Protein AF-A0A1A8IB30-F1 (afdb_monomer)

Sequence (162 aa):
GDKSCPTCLKNPAEPDPENGLRQNGAAERKEDLGQEEDSTPEQIRTQADLNESDPQKPEVDRKTAETEQQVQTVEQKEEPLGPNDVVCDSCIESPRRALKSCLTCLVSYCEAHLRPHLENPKFQNHRLVEPLGDIERRTCESHKWPLELFCSADGSCICQDC

Radius of gyration: 27.47 Å; Cα contacts (8 Å, |Δi|>4): 167; chains: 1; bounding box: 41×76×76 Å

Secondary structure (DSSP, 8-state):
---B-TTTTS--------------------------------------------------------------------PPPPTTPPBPTT-SSS--B-SEEETTTTEEE-HHHHHHHHH-GGGTTS-EES--TTHHHHB-TTT--B--EEETTTTEEE-TT-

Mean predicted aligned error: 17.63 Å

Solvent-accessible surface area (backbone atoms only — not comparable to full-atom values): 11191 Å² total; per-residue (Å²): 128,87,54,62,23,87,68,57,77,46,64,62,61,69,82,78,92,78,85,78,94,78,84,87,83,89,82,89,86,83,88,88,85,86,80,88,83,90,85,86,86,91,82,93,84,90,82,90,87,85,87,87,84,85,90,86,86,85,88,85,80,91,77,89,76,87,75,86,75,74,80,74,80,70,82,70,77,81,70,77,86,53,85,65,58,40,54,15,75,83,44,84,89,64,74,39,65,28,67,30,16,29,50,70,77,53,47,33,22,20,69,82,71,35,44,57,51,76,72,38,77,92,30,65,86,50,47,74,43,71,50,52,57,63,39,68,86,39,36,31,86,88,76,49,36,60,24,48,26,44,41,83,89,78,74,42,70,31,26,96,92,109

Organism: Nothobranchius kuhntae (NCBI:txid321403)

InterPro domains:
  IPR000315 B-box-type zinc finger [PF00643] (137-162)
  IPR000315 B-box-type zinc finger [PS50119] (135-162)
  IPR051051 E3 ubiquitin-protein ligase TRIM/RNF [PTHR25465] (55-162)

Foldseek 3Di:
DDQWDPPQVDLDLDDDDDDDDDDDDDDDDDDDDDDDDDDDDDDDDDDDDDDDDDDDDDDDDDDDDDDPPDPPPPPPPQDDDDSSFDWFPPDDPDTHGFAWAWLVVLTTDDPVRCVCLVPPPVNVPIDIDGRHDNSVQQADPPPSAGQTGADPVVRDGDGPVD

pLDDT: mean 70.18, std 23.59, range [33.62, 96.81]

Structure (mmCIF, N/CA/C/O backbone):
data_AF-A0A1A8IB30-F1
#
_entry.id   AF-A0A1A8IB30-F1
#
loop_
_atom_site.group_PDB
_atom_site.id
_atom_site.type_symbol
_atom_site.label_atom_id
_atom_site.label_alt_id
_atom_site.label_comp_id
_atom_site.label_asym_id
_atom_site.label_entity_id
_atom_site.label_seq_id
_atom_site.pdbx_PDB_ins_code
_atom_site.Cartn_x
_atom_site.Ca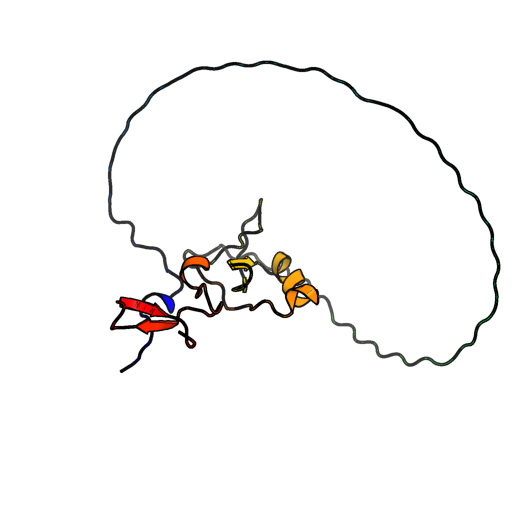rtn_y
_atom_site.Cartn_z
_atom_site.occupancy
_atom_site.B_iso_or_equiv
_atom_site.auth_seq_id
_atom_site.auth_comp_id
_atom_site.auth_asym_id
_atom_site.auth_atom_id
_atom_site.pdbx_PDB_model_num
ATOM 1 N N . GLY A 1 1 ? -0.246 -2.159 -27.275 1.00 50.09 1 GLY A N 1
ATOM 2 C CA . GLY A 1 1 ? -0.130 -3.404 -26.505 1.00 50.09 1 GLY A CA 1
ATOM 3 C C . GLY A 1 1 ? -0.085 -3.015 -25.055 1.00 50.09 1 GLY A C 1
ATOM 4 O O . GLY A 1 1 ? 0.772 -2.208 -24.712 1.00 50.09 1 GLY A O 1
ATOM 5 N N . ASP A 1 2 ? -1.046 -3.482 -24.268 1.00 57.75 2 ASP A N 1
ATOM 6 C CA . ASP A 1 2 ? -1.127 -3.233 -22.830 1.00 57.75 2 ASP A CA 1
ATOM 7 C C . ASP A 1 2 ? 0.197 -3.568 -22.140 1.00 57.75 2 ASP A C 1
ATOM 9 O O . ASP A 1 2 ? 0.720 -4.673 -22.270 1.00 57.75 2 ASP A O 1
ATOM 13 N N . LYS A 1 3 ? 0.754 -2.582 -21.432 1.00 65.94 3 LYS A N 1
ATOM 14 C CA . LYS A 1 3 ? 1.984 -2.708 -20.634 1.00 65.94 3 LYS A CA 1
ATOM 15 C C . LYS A 1 3 ? 1.689 -3.197 -19.214 1.00 65.94 3 LYS A C 1
ATOM 17 O O . LYS A 1 3 ? 2.514 -3.014 -18.329 1.00 65.94 3 LYS A O 1
ATOM 22 N N . SER A 1 4 ? 0.507 -3.749 -18.973 1.00 76.62 4 SER A N 1
ATOM 23 C CA . SER A 1 4 ? 0.077 -4.155 -17.641 1.00 76.62 4 SER A CA 1
ATOM 24 C C . SER A 1 4 ? 0.767 -5.445 -17.202 1.00 76.62 4 SER A C 1
ATOM 26 O O . SER A 1 4 ? 0.862 -6.402 -17.971 1.00 76.62 4 SER A O 1
ATOM 28 N N . CYS A 1 5 ? 1.231 -5.485 -15.953 1.00 77.88 5 CYS A N 1
ATOM 29 C CA . CYS A 1 5 ? 1.842 -6.668 -15.362 1.00 77.88 5 CYS A CA 1
ATOM 30 C C . CYS A 1 5 ? 0.764 -7.742 -15.090 1.00 77.88 5 CYS A C 1
ATOM 32 O O . CYS A 1 5 ? -0.157 -7.510 -14.300 1.00 77.88 5 CYS A O 1
ATOM 34 N N . PRO A 1 6 ? 0.853 -8.935 -15.714 1.00 67.94 6 PRO A N 1
ATOM 35 C CA . PRO A 1 6 ? -0.190 -9.961 -15.626 1.00 67.94 6 PRO A CA 1
ATOM 36 C C . PRO A 1 6 ? -0.307 -10.608 -14.236 1.00 67.94 6 PRO A C 1
ATOM 38 O O . PRO A 1 6 ? -1.323 -11.242 -13.944 1.00 67.94 6 PRO A O 1
ATOM 41 N N . THR A 1 7 ? 0.716 -10.457 -13.389 1.00 70.38 7 THR A N 1
ATOM 42 C CA . THR A 1 7 ? 0.801 -11.045 -12.044 1.00 70.38 7 THR A CA 1
ATOM 43 C C . THR A 1 7 ? 0.396 -10.069 -10.939 1.00 70.38 7 THR A C 1
ATOM 45 O O . THR A 1 7 ? -0.215 -10.486 -9.957 1.00 70.38 7 THR A O 1
ATOM 48 N N . CYS A 1 8 ? 0.667 -8.771 -11.094 1.00 71.00 8 CYS A N 1
ATOM 49 C CA . CYS A 1 8 ? 0.416 -7.791 -10.037 1.00 71.00 8 CYS A CA 1
ATOM 50 C C . CYS A 1 8 ? -1.030 -7.271 -9.979 1.00 71.00 8 CYS A C 1
ATOM 52 O O . CYS A 1 8 ? -1.466 -6.858 -8.908 1.00 71.00 8 CYS A O 1
ATOM 54 N N . LEU A 1 9 ? -1.801 -7.363 -11.070 1.00 64.38 9 LEU A N 1
ATOM 55 C CA . LEU A 1 9 ? -3.202 -6.905 -11.112 1.00 64.38 9 LEU A CA 1
ATOM 56 C C . LEU A 1 9 ? -4.196 -7.808 -10.369 1.00 64.38 9 LEU A C 1
ATOM 58 O O . LEU A 1 9 ? -5.330 -7.413 -10.121 1.00 64.38 9 LEU A O 1
ATOM 62 N N . LYS A 1 10 ? -3.805 -9.041 -10.048 1.00 62.28 10 LYS A N 1
ATOM 63 C CA . LYS A 1 10 ? -4.678 -10.002 -9.371 1.00 62.28 10 LYS A CA 1
ATOM 64 C C . LYS A 1 10 ? -4.174 -10.182 -7.959 1.00 62.28 10 LYS A C 1
ATOM 66 O O . LYS A 1 10 ? -3.084 -10.735 -7.804 1.00 62.28 10 LYS A O 1
ATOM 71 N N . ASN A 1 11 ? -4.943 -9.766 -6.950 1.00 62.22 11 ASN A N 1
ATOM 72 C CA . ASN A 1 11 ? -4.782 -10.360 -5.623 1.00 62.22 11 ASN A CA 1
ATOM 73 C C . ASN A 1 11 ? -4.758 -11.874 -5.819 1.00 62.22 11 ASN A C 1
ATOM 75 O O . ASN A 1 11 ? -5.608 -12.372 -6.567 1.00 62.22 11 ASN A O 1
ATOM 79 N N . PRO A 1 12 ? -3.729 -12.571 -5.313 1.00 53.41 12 PRO A N 1
ATOM 80 C CA . PRO A 1 12 ? -3.577 -13.971 -5.632 1.00 53.41 12 PRO A CA 1
ATOM 81 C C . PRO A 1 12 ? -4.799 -14.678 -5.053 1.00 53.41 12 PRO A C 1
ATOM 83 O O . PRO A 1 12 ? -4.952 -14.763 -3.841 1.00 53.41 12 PRO A O 1
ATOM 86 N N . ALA A 1 13 ? -5.692 -15.126 -5.934 1.00 48.81 13 ALA A N 1
ATOM 87 C CA . ALA A 1 13 ? -6.486 -16.288 -5.614 1.00 48.81 13 ALA A CA 1
ATOM 88 C C . ALA A 1 13 ? -5.498 -17.444 -5.502 1.00 48.81 13 ALA A C 1
ATOM 90 O O . ALA A 1 13 ? -4.583 -17.532 -6.326 1.00 48.81 13 ALA A O 1
ATOM 91 N N . GLU A 1 14 ? -5.625 -18.218 -4.431 1.00 46.22 14 GLU A N 1
ATOM 92 C CA . GLU A 1 14 ? -4.672 -19.240 -3.997 1.00 46.22 14 GLU A CA 1
ATOM 93 C C . GLU A 1 14 ? -4.054 -20.063 -5.147 1.00 46.22 14 GLU A C 1
ATOM 95 O O . GLU A 1 14 ? -4.728 -20.353 -6.143 1.00 46.22 14 GLU A O 1
ATOM 100 N N . PRO A 1 15 ? -2.781 -20.487 -5.031 1.00 42.97 15 PRO A N 1
ATOM 101 C CA . PRO A 1 15 ? -2.233 -21.486 -5.937 1.00 42.97 15 PRO A CA 1
ATOM 102 C C . PRO A 1 15 ? -2.943 -22.838 -5.738 1.00 42.97 15 PRO A C 1
ATOM 104 O O . PRO A 1 15 ? -3.233 -23.244 -4.615 1.00 42.97 15 PRO A O 1
ATOM 107 N N . ASP A 1 16 ? -3.202 -23.531 -6.848 1.00 41.06 16 ASP A N 1
ATOM 108 C CA . ASP A 1 16 ? -3.811 -24.868 -6.907 1.00 41.06 16 ASP A CA 1
ATOM 109 C C . ASP A 1 16 ? -3.016 -25.901 -6.069 1.00 41.06 16 ASP A C 1
ATOM 111 O O . ASP A 1 16 ? -1.777 -25.863 -6.074 1.00 41.06 16 ASP A O 1
ATOM 115 N N . PRO A 1 17 ? -3.672 -26.831 -5.347 1.00 54.56 17 PRO A N 1
ATOM 116 C CA . PRO A 1 17 ? -2.979 -27.808 -4.525 1.00 54.56 17 PRO A CA 1
ATOM 117 C C . PRO A 1 17 ? -2.505 -28.990 -5.381 1.00 54.56 17 PRO A C 1
ATOM 119 O O . PRO A 1 17 ? -3.111 -30.061 -5.357 1.00 54.56 17 PRO A O 1
ATOM 122 N N . GLU A 1 18 ? -1.377 -28.854 -6.084 1.00 49.81 18 GLU A N 1
ATOM 123 C CA . GLU A 1 18 ? -0.736 -30.002 -6.739 1.00 49.81 18 GLU A CA 1
ATOM 124 C C . GLU A 1 18 ? 0.472 -30.528 -5.940 1.00 49.81 18 GLU A C 1
ATOM 126 O O . GLU A 1 18 ? 1.593 -30.034 -6.004 1.00 49.81 18 GLU A O 1
ATOM 131 N N . ASN A 1 19 ? 0.172 -31.560 -5.147 1.00 44.22 19 ASN A N 1
ATOM 132 C CA . ASN A 1 19 ? 0.951 -32.778 -4.911 1.00 44.22 19 ASN A CA 1
ATOM 133 C C . ASN A 1 19 ? 2.479 -32.662 -4.689 1.00 44.22 19 ASN A C 1
ATOM 135 O O . ASN A 1 19 ? 3.280 -32.606 -5.619 1.00 44.22 19 ASN A O 1
ATOM 139 N N . GLY A 1 20 ? 2.894 -32.823 -3.429 1.00 35.72 20 GLY A N 1
ATOM 140 C CA . GLY A 1 20 ? 4.294 -32.998 -3.047 1.00 35.72 20 GLY A CA 1
ATOM 141 C C . GLY A 1 20 ? 4.450 -33.788 -1.752 1.00 35.72 20 GLY A C 1
ATOM 142 O O . GLY A 1 20 ? 4.829 -33.242 -0.722 1.00 35.72 20 GLY A O 1
ATOM 143 N N . LEU A 1 21 ? 4.164 -35.090 -1.797 1.00 46.91 21 LEU A N 1
ATOM 144 C CA . LEU A 1 21 ? 4.520 -36.041 -0.745 1.00 46.91 21 LEU A CA 1
ATOM 145 C C . LEU A 1 21 ? 6.035 -36.002 -0.482 1.00 46.91 21 LEU A C 1
ATOM 147 O O . LEU A 1 21 ? 6.806 -36.468 -1.319 1.00 46.91 21 LEU A O 1
ATOM 151 N N . ARG A 1 22 ? 6.471 -35.562 0.706 1.00 43.81 22 ARG A N 1
ATOM 152 C CA . ARG A 1 22 ? 7.744 -36.013 1.297 1.00 43.81 22 ARG A CA 1
ATOM 153 C C . ARG A 1 22 ? 7.571 -36.284 2.787 1.00 43.81 22 ARG A C 1
ATOM 155 O O . ARG A 1 22 ? 7.276 -35.398 3.578 1.00 43.81 22 ARG A O 1
ATOM 162 N N . GLN A 1 23 ? 7.733 -37.557 3.124 1.00 43.00 23 GLN A N 1
ATOM 163 C CA . GLN A 1 23 ? 7.705 -38.105 4.471 1.00 43.00 23 GLN A CA 1
ATOM 164 C C . GLN A 1 23 ? 9.022 -37.844 5.222 1.00 43.00 23 GLN A C 1
ATOM 166 O O . GLN A 1 23 ? 10.100 -37.999 4.656 1.00 43.00 23 GLN A O 1
ATOM 171 N N . ASN A 1 24 ? 8.850 -37.545 6.513 1.00 36.72 24 ASN A N 1
ATOM 172 C CA . ASN A 1 24 ? 9.554 -38.024 7.711 1.00 36.72 24 ASN A CA 1
ATOM 173 C C . ASN A 1 24 ? 11.080 -37.864 7.866 1.00 36.72 24 ASN A C 1
ATOM 175 O O . ASN A 1 24 ? 11.879 -38.418 7.118 1.00 36.72 24 ASN A O 1
ATOM 179 N N . GLY A 1 25 ? 11.454 -37.287 9.014 1.00 37.12 25 GLY A N 1
ATOM 180 C CA . GLY A 1 25 ? 12.746 -37.471 9.677 1.00 37.12 25 GLY A CA 1
ATOM 181 C C . GLY A 1 25 ? 12.698 -36.948 11.115 1.00 37.12 25 GLY A C 1
ATOM 182 O O . GLY A 1 25 ? 12.799 -35.748 11.335 1.00 37.12 25 GLY A O 1
ATOM 183 N N . ALA A 1 26 ? 12.488 -37.849 12.075 1.00 41.56 26 ALA A N 1
ATOM 184 C CA . ALA A 1 26 ? 12.446 -37.581 13.510 1.00 41.56 26 ALA A CA 1
ATOM 185 C C . ALA A 1 26 ? 13.847 -37.416 14.128 1.00 41.56 26 ALA A C 1
ATOM 187 O O . ALA A 1 26 ? 14.783 -38.099 13.714 1.00 41.56 26 ALA A O 1
ATOM 188 N N . ALA A 1 27 ? 13.944 -36.606 15.187 1.00 43.00 27 ALA A N 1
ATOM 189 C CA . ALA A 1 27 ? 14.885 -36.799 16.292 1.00 43.00 27 ALA A CA 1
ATOM 190 C C . ALA A 1 27 ? 14.341 -36.128 17.571 1.00 43.00 27 ALA A C 1
ATOM 192 O O . ALA A 1 27 ? 14.134 -34.919 17.621 1.00 43.00 27 ALA A O 1
ATOM 193 N N . GLU A 1 28 ? 14.082 -36.955 18.585 1.00 40.56 28 GLU A N 1
ATOM 194 C CA . GLU A 1 28 ? 13.873 -36.612 20.002 1.00 40.56 28 GLU A CA 1
ATOM 195 C C . GLU A 1 28 ? 15.190 -36.040 20.612 1.00 40.56 28 GLU A C 1
ATOM 197 O O . GLU A 1 28 ? 16.237 -36.179 19.990 1.00 40.56 28 GLU A O 1
ATOM 202 N N . ARG A 1 29 ? 15.343 -35.461 21.816 1.00 50.28 29 ARG A N 1
ATOM 203 C CA . ARG A 1 29 ? 14.565 -35.269 23.056 1.00 50.28 29 ARG A CA 1
ATOM 204 C C . ARG A 1 29 ? 15.380 -34.326 23.993 1.00 50.28 29 ARG A C 1
ATOM 206 O O . ARG A 1 29 ? 16.572 -34.142 23.750 1.00 50.28 29 ARG A O 1
ATOM 213 N N . LYS A 1 30 ? 14.766 -33.975 25.141 1.00 45.81 30 LYS A N 1
ATOM 214 C CA . LYS A 1 30 ? 15.286 -33.533 26.472 1.00 45.81 30 LYS A CA 1
ATOM 215 C C . LYS A 1 30 ? 15.114 -32.028 26.734 1.00 45.81 30 LYS A C 1
ATOM 217 O O . LYS A 1 30 ? 15.736 -31.224 26.057 1.00 45.81 30 LYS A O 1
ATOM 222 N N . GLU A 1 31 ? 14.105 -31.592 27.497 1.00 47.47 31 GLU A N 1
ATOM 223 C CA . GLU A 1 31 ? 13.914 -31.658 28.969 1.00 47.47 31 GLU A CA 1
ATOM 224 C C . GLU A 1 31 ? 15.001 -30.912 29.757 1.00 47.47 31 GLU A C 1
ATOM 226 O O . GLU A 1 31 ? 16.103 -31.432 29.896 1.00 47.47 31 GLU A O 1
ATOM 231 N N . ASP A 1 32 ? 14.651 -29.745 30.311 1.00 38.34 32 ASP A N 1
ATOM 232 C CA . ASP A 1 32 ? 14.973 -29.397 31.702 1.00 38.34 32 ASP A CA 1
ATOM 233 C C . ASP A 1 32 ? 14.016 -28.312 32.230 1.00 38.34 32 ASP A C 1
ATOM 235 O O . ASP A 1 32 ? 13.646 -27.376 31.520 1.00 38.34 32 ASP A O 1
ATOM 239 N N . LEU A 1 33 ? 13.586 -28.507 33.473 1.00 48.22 33 LEU A N 1
ATOM 240 C CA . LEU A 1 33 ? 12.598 -27.743 34.225 1.00 48.22 33 LEU A CA 1
ATOM 241 C C . LEU A 1 33 ? 13.337 -27.110 35.414 1.00 48.22 33 LEU A C 1
ATOM 243 O O . LEU A 1 33 ? 14.004 -27.825 36.155 1.00 48.22 33 LEU A O 1
ATOM 247 N N . GLY A 1 34 ? 13.180 -25.807 35.646 1.00 35.31 34 GLY A N 1
ATOM 248 C CA . GLY A 1 34 ? 13.736 -25.133 36.822 1.00 35.31 34 GLY A CA 1
ATOM 249 C C . GLY A 1 34 ? 12.881 -23.940 37.238 1.00 35.31 34 GLY A C 1
ATOM 250 O O . GLY A 1 34 ? 12.697 -23.007 36.463 1.00 35.31 34 GLY A O 1
ATOM 251 N N . GLN A 1 35 ? 12.325 -24.030 38.444 1.00 36.34 35 GLN A N 1
ATOM 252 C CA . GLN A 1 35 ? 11.363 -23.133 39.089 1.00 36.34 35 GLN A CA 1
ATOM 253 C C . GLN A 1 35 ? 12.021 -21.951 39.826 1.00 36.34 35 GLN A C 1
ATOM 255 O O . GLN A 1 35 ? 13.084 -22.145 40.402 1.00 36.34 35 GLN A O 1
ATOM 260 N N . GLU A 1 36 ? 11.293 -20.819 39.831 1.00 43.12 36 GLU A N 1
ATOM 261 C CA . GLU A 1 36 ? 10.993 -19.866 40.938 1.00 43.12 36 GLU A CA 1
ATOM 262 C C . GLU A 1 36 ? 12.207 -19.166 41.615 1.00 43.12 36 GLU A C 1
ATOM 264 O O . GLU A 1 36 ? 13.294 -19.712 41.675 1.00 43.12 36 GLU A O 1
ATOM 269 N N . GLU A 1 37 ? 12.179 -17.877 41.988 1.00 36.06 37 GLU A N 1
ATOM 270 C CA . GLU A 1 37 ? 11.531 -17.360 43.205 1.00 36.06 37 GLU A CA 1
ATOM 271 C C . GLU A 1 37 ? 11.134 -15.863 43.118 1.00 36.06 37 GLU A C 1
ATOM 273 O O . GLU A 1 37 ? 11.863 -15.011 42.608 1.00 36.06 37 GLU A O 1
ATOM 278 N N . ASP A 1 38 ? 9.930 -15.611 43.633 1.00 37.41 38 ASP A N 1
ATOM 279 C CA . ASP A 1 38 ? 9.399 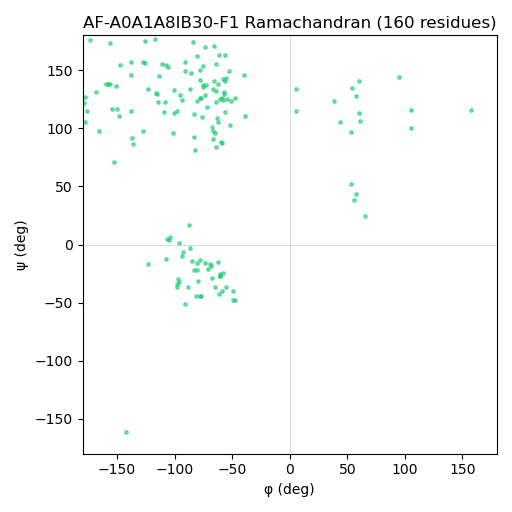-14.481 44.411 1.00 37.41 38 ASP A CA 1
ATOM 280 C C . ASP A 1 38 ? 10.249 -13.216 44.672 1.00 37.41 38 ASP A C 1
ATOM 282 O O . ASP A 1 38 ? 11.373 -13.296 45.163 1.00 37.41 38 ASP A O 1
ATOM 286 N N . SER A 1 39 ? 9.630 -12.037 44.477 1.00 35.94 39 SER A N 1
ATOM 287 C CA . SER A 1 39 ? 9.690 -10.880 45.402 1.00 35.94 39 SER A CA 1
ATOM 288 C C . SER A 1 39 ? 8.822 -9.706 44.898 1.00 35.94 39 SER A C 1
ATOM 290 O O . SER A 1 39 ? 9.195 -8.963 43.992 1.00 35.94 39 SER A O 1
ATOM 292 N N . THR A 1 40 ? 7.673 -9.487 45.537 1.00 35.94 40 THR A N 1
ATOM 293 C CA . THR A 1 40 ? 7.068 -8.149 45.777 1.00 35.94 40 THR A CA 1
ATOM 294 C C . THR A 1 40 ? 7.030 -7.951 47.315 1.00 35.94 40 THR A C 1
ATOM 296 O O . THR A 1 40 ? 7.374 -8.925 47.988 1.00 35.94 40 THR A O 1
ATOM 299 N N . PRO A 1 41 ? 6.607 -6.827 47.957 1.00 55.41 41 PRO A N 1
ATOM 300 C CA . PRO A 1 41 ? 6.010 -5.561 47.478 1.00 55.41 41 PRO A CA 1
ATOM 301 C C . PRO A 1 41 ? 6.488 -4.270 48.240 1.00 55.41 41 PRO A C 1
ATOM 303 O O . PRO A 1 41 ? 7.475 -4.308 48.964 1.00 55.41 41 PRO A O 1
ATOM 306 N N . GLU A 1 42 ? 5.708 -3.167 48.118 1.00 40.38 42 GLU A N 1
ATOM 307 C CA . GLU A 1 42 ? 5.544 -1.988 49.037 1.00 40.38 42 GLU A CA 1
ATOM 308 C C . GLU A 1 42 ? 6.394 -0.718 48.757 1.00 40.38 42 GLU A C 1
ATOM 310 O O . GLU A 1 42 ? 7.535 -0.831 48.341 1.00 40.38 42 GLU A O 1
ATOM 315 N N . GLN A 1 43 ? 5.992 0.561 48.939 1.00 41.56 43 GLN A N 1
ATOM 316 C CA . GLN A 1 43 ? 4.831 1.324 4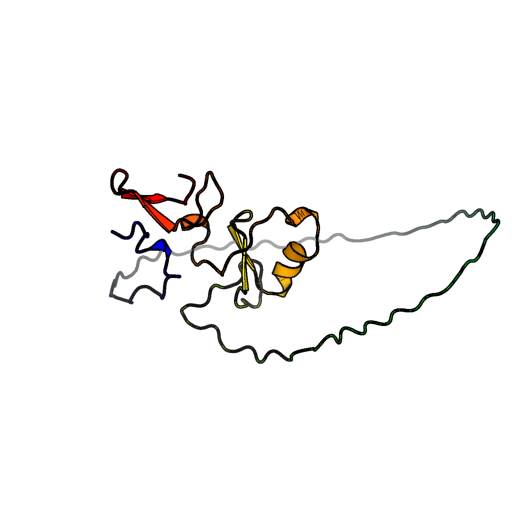9.475 1.00 41.56 43 GLN A CA 1
ATOM 317 C C . GLN A 1 43 ? 5.034 2.820 49.043 1.00 41.56 43 GLN A C 1
ATOM 319 O O . GLN A 1 43 ? 6.163 3.295 49.044 1.00 41.56 43 GLN A O 1
ATOM 324 N N . ILE A 1 44 ? 4.068 3.554 48.462 1.00 48.59 44 ILE A N 1
ATOM 325 C CA . ILE A 1 44 ? 3.097 4.516 49.064 1.00 48.59 44 ILE A CA 1
ATOM 326 C C . ILE A 1 44 ? 3.672 5.766 49.803 1.00 48.59 44 ILE A C 1
ATOM 328 O O . ILE A 1 44 ? 4.173 5.618 50.912 1.00 48.59 44 ILE A O 1
ATOM 332 N N . ARG A 1 45 ? 3.449 6.991 49.249 1.00 45.09 45 ARG A N 1
ATOM 333 C CA . ARG A 1 45 ? 2.846 8.250 49.841 1.00 45.09 45 ARG A CA 1
ATOM 334 C C . ARG A 1 45 ? 3.277 9.541 49.094 1.00 45.09 45 ARG A C 1
ATOM 336 O O . ARG A 1 45 ? 4.465 9.748 48.902 1.00 45.09 45 ARG A O 1
ATOM 343 N N . THR A 1 46 ? 2.355 10.279 48.441 1.00 43.78 46 THR A N 1
ATOM 344 C CA . THR A 1 46 ? 1.661 11.560 48.830 1.00 43.78 46 THR A CA 1
ATOM 345 C C . THR A 1 46 ? 2.603 12.719 49.206 1.00 43.78 46 THR A C 1
ATOM 347 O O . THR A 1 46 ? 3.521 12.496 49.978 1.00 43.78 46 THR A O 1
ATOM 350 N N . GLN A 1 47 ? 2.443 13.975 48.758 1.00 49.72 47 GLN A N 1
ATOM 351 C CA . GLN A 1 47 ? 1.315 14.903 48.991 1.00 49.72 47 GLN A CA 1
ATOM 352 C C . GLN A 1 47 ? 1.590 16.220 48.207 1.00 49.72 47 GLN A C 1
ATOM 354 O O . GLN A 1 47 ? 2.739 16.636 48.128 1.00 49.72 47 GLN A O 1
ATOM 359 N N . ALA A 1 48 ? 0.661 16.696 47.367 1.00 46.78 48 ALA A N 1
ATOM 360 C CA . ALA A 1 48 ? -0.125 17.943 47.484 1.00 46.78 48 ALA A CA 1
ATOM 361 C C . ALA A 1 48 ? 0.588 19.194 48.037 1.00 46.78 48 ALA A C 1
ATOM 363 O O . ALA A 1 48 ? 0.968 19.189 49.198 1.00 46.78 48 ALA A O 1
ATOM 364 N N . ASP A 1 49 ? 0.580 20.282 47.255 1.00 47.97 49 ASP A N 1
ATOM 365 C CA . ASP A 1 49 ? 0.393 21.651 47.752 1.00 47.97 49 ASP A CA 1
ATOM 366 C C . ASP A 1 49 ? -0.274 22.531 46.679 1.00 47.97 49 ASP A C 1
ATOM 368 O O . ASP A 1 49 ? 0.024 22.455 45.486 1.00 47.97 49 ASP A O 1
ATOM 372 N N . LEU A 1 50 ? -1.244 23.311 47.147 1.00 45.91 50 LEU A N 1
ATOM 373 C CA . LEU A 1 50 ? -2.137 24.215 46.428 1.00 45.91 50 LEU A CA 1
ATOM 374 C C . LEU A 1 50 ? -1.515 25.619 46.366 1.00 45.91 50 LEU A C 1
ATOM 376 O O . LEU A 1 50 ? -0.946 26.055 47.363 1.00 45.91 50 LEU A O 1
ATOM 380 N N . ASN A 1 51 ? -1.782 26.392 45.310 1.00 40.16 51 ASN A N 1
ATOM 381 C CA . ASN A 1 51 ? -2.396 27.711 45.495 1.00 40.16 51 ASN A CA 1
ATOM 382 C C . ASN A 1 51 ? -3.081 28.257 44.229 1.00 40.16 51 ASN A C 1
ATOM 384 O O . ASN A 1 51 ? -2.623 28.152 43.098 1.00 40.16 51 ASN A O 1
ATOM 388 N N . GLU A 1 52 ? -4.239 28.825 44.521 1.00 40.84 52 GLU A N 1
ATOM 389 C CA . GLU A 1 52 ? -5.242 29.506 43.715 1.00 40.84 52 GLU A CA 1
ATOM 390 C C . GLU A 1 52 ? -4.804 30.928 43.318 1.00 40.84 52 GLU A C 1
ATOM 392 O O . GLU A 1 52 ? -4.057 31.553 44.072 1.00 40.84 52 GLU A O 1
ATOM 397 N N . SER A 1 53 ? -5.317 31.455 42.193 1.00 39.19 53 SER A N 1
ATOM 398 C CA . SER A 1 53 ? -5.840 32.836 42.046 1.00 39.19 53 SER A CA 1
ATOM 399 C C . SER A 1 53 ? -6.442 33.073 40.641 1.00 39.19 53 SER A C 1
ATOM 401 O O . SER A 1 53 ? -5.728 33.059 39.641 1.00 39.19 53 SER A O 1
ATOM 403 N N . ASP A 1 54 ? -7.759 33.311 40.602 1.00 46.84 54 ASP A N 1
ATOM 404 C CA . ASP A 1 54 ? -8.576 33.978 39.552 1.00 46.84 54 ASP A CA 1
ATOM 405 C C . ASP A 1 54 ? -8.095 35.464 39.384 1.00 46.84 54 ASP A C 1
ATOM 407 O O . ASP A 1 54 ? -7.464 35.937 40.337 1.00 46.84 54 ASP A O 1
ATOM 411 N N . PRO A 1 55 ? -8.380 36.275 38.316 1.00 43.12 55 PRO A N 1
ATOM 412 C CA . PRO A 1 55 ? -9.689 36.324 37.656 1.00 43.12 55 PRO A CA 1
ATOM 413 C C . PRO A 1 55 ? -9.842 36.805 36.183 1.00 43.12 55 PRO A C 1
ATOM 415 O O . PRO A 1 55 ? -8.964 37.408 35.574 1.00 43.12 55 PRO A O 1
ATOM 418 N N . GLN A 1 56 ? -11.092 36.646 35.718 1.00 33.62 56 GLN A N 1
ATOM 419 C CA . GLN A 1 56 ? -11.869 37.427 34.723 1.00 33.62 56 GLN A CA 1
ATOM 420 C C . GLN A 1 56 ? -12.118 36.867 33.302 1.00 33.62 56 GLN A C 1
ATOM 422 O O . GLN A 1 56 ? -11.248 36.761 32.445 1.00 33.62 56 GLN A O 1
ATOM 427 N N . LYS A 1 57 ? -13.422 36.642 33.069 1.00 35.53 57 LYS A N 1
ATOM 428 C CA . LYS A 1 57 ? -14.168 36.453 31.811 1.00 35.53 57 LYS A CA 1
ATOM 429 C C . LYS A 1 57 ? -14.002 37.612 30.802 1.00 35.53 57 LYS A C 1
ATOM 431 O O . LYS A 1 57 ? -13.734 38.740 31.216 1.00 35.53 57 LYS A O 1
ATOM 436 N N . PRO A 1 58 ? -14.338 37.392 29.515 1.00 38.88 58 PRO A N 1
ATOM 437 C CA . PRO A 1 58 ? -15.702 37.729 29.089 1.00 38.88 58 PRO A CA 1
ATOM 438 C C . PRO A 1 58 ? -16.380 36.711 28.154 1.00 38.88 58 PRO A C 1
ATOM 440 O O . PRO A 1 58 ? -15.752 35.908 27.472 1.00 38.88 58 PRO A O 1
ATOM 443 N N . GLU A 1 59 ? -17.709 36.788 28.177 1.00 41.06 59 GLU A N 1
ATOM 444 C CA . GLU A 1 59 ? -18.697 36.132 27.313 1.00 41.06 59 GLU A CA 1
ATOM 445 C C . GLU A 1 59 ? -18.572 36.593 25.845 1.00 41.06 59 GLU A C 1
ATOM 447 O O . GLU A 1 59 ? -18.118 37.711 25.618 1.00 41.06 59 GLU A O 1
ATOM 452 N N . VAL A 1 60 ? -19.017 35.770 24.876 1.00 37.38 60 VAL A N 1
ATOM 453 C CA . VAL A 1 60 ? -19.911 36.156 23.751 1.00 37.3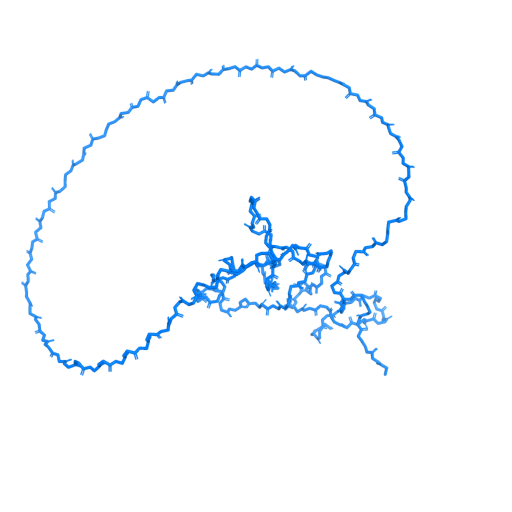8 60 VAL A CA 1
ATOM 454 C C . VAL A 1 60 ? -20.246 34.938 22.856 1.00 37.38 60 VAL A C 1
ATOM 456 O O . VAL A 1 60 ? -19.383 34.263 22.305 1.00 37.38 60 VAL A O 1
ATOM 459 N N . ASP A 1 61 ? -21.556 34.703 22.772 1.00 39.75 61 ASP A N 1
ATOM 460 C CA . ASP A 1 61 ? -22.401 34.126 21.716 1.00 39.75 61 ASP A CA 1
ATOM 461 C C . ASP A 1 61 ? -22.140 32.756 21.058 1.00 39.75 61 ASP A C 1
ATOM 463 O O . ASP A 1 61 ? -21.505 32.591 20.020 1.00 39.75 61 ASP A O 1
ATOM 467 N N . ARG A 1 62 ? -22.877 31.783 21.609 1.00 42.66 62 ARG A N 1
ATOM 468 C CA . ARG A 1 62 ? -23.857 30.905 20.938 1.00 42.66 62 ARG A CA 1
ATOM 469 C C . ARG A 1 62 ? -23.953 31.047 19.407 1.00 42.66 62 ARG A C 1
ATOM 471 O O . ARG A 1 62 ? -24.573 31.979 18.902 1.00 42.66 62 ARG A O 1
ATOM 478 N N . LYS A 1 63 ? -23.585 29.978 18.698 1.00 42.62 63 LYS A N 1
ATOM 479 C CA . LYS A 1 63 ? -24.420 29.407 17.629 1.00 42.62 63 LYS A CA 1
ATOM 480 C C . LYS A 1 63 ? -24.199 27.900 17.548 1.00 42.62 63 LYS A C 1
ATOM 482 O O . LYS A 1 63 ? -23.135 27.416 17.185 1.00 42.62 63 LYS A O 1
ATOM 487 N N . THR A 1 64 ? -25.242 27.193 17.952 1.00 36.50 64 THR A N 1
ATOM 488 C CA . THR A 1 64 ? -25.489 25.769 17.769 1.00 36.50 64 THR A CA 1
ATOM 489 C C . THR A 1 64 ? -25.468 25.402 16.287 1.00 36.50 64 THR A C 1
ATOM 491 O O . THR A 1 64 ? -26.155 26.030 15.482 1.00 36.50 64 THR A O 1
ATOM 494 N N . ALA A 1 65 ? -24.728 24.352 15.951 1.00 40.25 65 ALA A N 1
ATOM 495 C CA . ALA A 1 65 ? -25.003 23.516 14.794 1.00 40.25 65 ALA A CA 1
ATOM 496 C C . ALA A 1 65 ? -24.817 22.070 15.250 1.00 40.25 65 ALA A C 1
ATOM 498 O O . ALA A 1 65 ? -23.713 21.532 15.292 1.00 40.25 65 ALA A O 1
ATOM 499 N N . GLU A 1 66 ? -25.929 21.497 15.691 1.00 42.66 66 GLU A N 1
ATOM 500 C CA . GLU A 1 66 ? -26.110 20.068 15.865 1.00 42.66 66 GLU A CA 1
ATOM 501 C C . GLU A 1 66 ? -25.851 19.401 14.510 1.00 42.66 66 GLU A C 1
ATOM 503 O O . GLU A 1 66 ? -26.443 19.749 13.489 1.00 42.66 66 GLU A O 1
ATOM 508 N N . THR A 1 67 ? -24.924 18.456 14.470 1.00 37.31 67 THR A N 1
ATOM 509 C CA . THR A 1 67 ? -24.930 17.419 13.442 1.00 37.31 67 THR A CA 1
ATOM 510 C C . THR A 1 67 ? -24.645 16.124 14.165 1.00 37.31 67 THR A C 1
ATOM 512 O O . THR A 1 67 ? -23.507 15.697 14.341 1.00 37.31 67 THR A O 1
ATOM 515 N N . GLU A 1 68 ? -25.738 15.553 14.651 1.00 52.16 68 GLU A N 1
ATOM 516 C CA . GLU A 1 68 ? -25.849 14.183 15.108 1.00 52.16 68 GLU A CA 1
ATOM 517 C C . GLU A 1 68 ? -25.511 13.267 13.924 1.00 52.16 68 GLU A C 1
ATOM 519 O O . GLU A 1 68 ? -26.374 12.875 13.140 1.00 52.16 68 GLU A O 1
ATOM 524 N N . GLN A 1 69 ? -24.231 12.943 13.745 1.00 52.84 69 GLN A N 1
ATOM 525 C CA . GLN A 1 69 ? -23.859 11.800 12.922 1.00 52.84 69 GLN A CA 1
ATOM 526 C C . GLN A 1 69 ? -23.972 10.560 13.792 1.00 52.84 69 GLN A C 1
ATOM 528 O O . GLN A 1 69 ? -23.085 10.199 14.560 1.00 52.84 69 GLN A O 1
ATOM 533 N N . GLN A 1 70 ? -25.165 9.983 13.685 1.00 47.12 70 GLN A N 1
ATOM 534 C CA . GLN A 1 70 ? -25.562 8.674 14.168 1.00 47.12 70 GLN A CA 1
ATOM 535 C C . GLN A 1 70 ? -24.418 7.682 13.960 1.00 47.12 70 GLN A C 1
ATOM 537 O O . GLN A 1 70 ? -24.102 7.304 12.831 1.00 47.12 70 GLN A O 1
ATOM 542 N N . VAL A 1 71 ? -23.817 7.246 15.065 1.00 47.00 71 VAL A N 1
ATOM 543 C CA . VAL A 1 71 ? -23.000 6.038 15.090 1.00 47.00 71 VAL A CA 1
ATOM 544 C C . VAL A 1 71 ? -23.968 4.892 14.828 1.00 47.00 71 VAL A C 1
ATOM 546 O O . VAL A 1 71 ? -24.620 4.384 15.738 1.00 47.00 71 VAL A O 1
ATOM 549 N N . GLN A 1 72 ? -24.133 4.537 13.556 1.00 49.19 72 GLN A N 1
ATOM 550 C CA . GLN A 1 72 ? -24.754 3.280 13.187 1.00 49.19 72 GLN A CA 1
ATOM 551 C C . GLN A 1 72 ? -23.792 2.193 13.648 1.00 49.19 72 GLN A C 1
ATOM 553 O O . GLN A 1 72 ? -22.801 1.894 12.986 1.00 49.19 72 GLN A O 1
ATOM 558 N N . THR A 1 73 ? -24.066 1.619 14.815 1.00 40.97 73 THR A N 1
ATOM 559 C CA . THR A 1 73 ? -23.554 0.302 15.166 1.00 40.97 73 THR A CA 1
ATOM 560 C C . THR A 1 73 ? -24.186 -0.677 14.186 1.00 40.97 73 THR A C 1
ATOM 562 O O . THR A 1 73 ? -25.242 -1.251 14.443 1.00 40.97 73 THR A O 1
ATOM 565 N N . VAL A 1 74 ? -23.578 -0.809 13.009 1.00 49.16 74 VAL A N 1
ATOM 566 C CA . VAL A 1 74 ? -23.772 -1.985 12.174 1.00 49.16 74 VAL A CA 1
ATOM 567 C C . VAL A 1 74 ? -23.233 -3.136 13.006 1.00 49.16 74 VAL A C 1
ATOM 569 O O . VAL A 1 74 ? -22.023 -3.269 13.182 1.00 49.16 74 VAL A O 1
ATOM 572 N N . GLU A 1 75 ? -24.133 -3.940 13.566 1.00 55.72 75 GLU A N 1
ATOM 573 C CA . GLU A 1 75 ? -23.816 -5.317 13.918 1.00 55.72 75 GLU A CA 1
ATOM 574 C C . GLU A 1 75 ? -23.401 -5.989 12.607 1.00 55.72 75 GLU A C 1
ATOM 576 O O . GLU A 1 75 ? -24.222 -6.475 11.828 1.00 55.72 75 GLU A O 1
ATOM 581 N N . GLN A 1 76 ? -22.111 -5.878 12.290 1.00 52.03 76 GLN A N 1
ATOM 582 C CA . GLN A 1 76 ? -21.520 -6.509 11.131 1.00 52.03 76 GLN A CA 1
ATOM 583 C C . GLN A 1 76 ? -21.584 -8.003 11.418 1.00 52.03 76 GLN A C 1
ATOM 585 O O . GLN A 1 76 ? -20.804 -8.536 12.202 1.00 52.03 76 GLN A O 1
ATOM 590 N N . LYS A 1 77 ? -22.564 -8.670 10.810 1.00 50.06 77 LYS A N 1
ATOM 591 C CA . LYS A 1 77 ? -22.536 -10.112 10.610 1.00 50.06 77 LYS A CA 1
ATOM 592 C C . LYS A 1 77 ? -21.191 -10.413 9.951 1.00 50.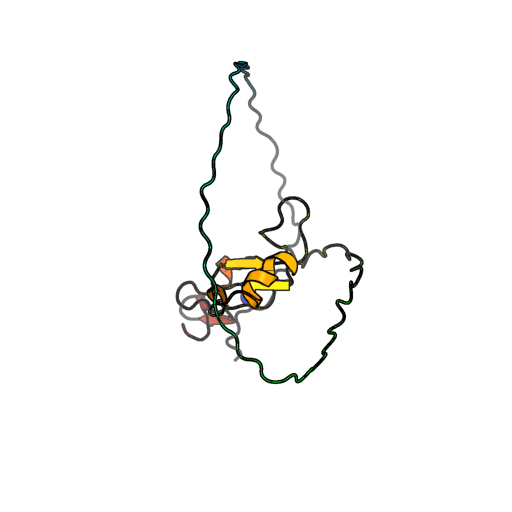06 77 LYS A C 1
ATOM 594 O O . LYS A 1 77 ? -21.009 -10.091 8.779 1.00 50.06 77 LYS A O 1
ATOM 599 N N . GLU A 1 78 ? -20.237 -10.918 10.730 1.00 64.44 78 GLU A N 1
ATOM 600 C CA . GLU A 1 78 ? -18.922 -11.297 10.226 1.00 64.44 78 GLU A CA 1
ATOM 601 C C . GLU A 1 78 ? -19.141 -12.460 9.256 1.00 64.44 78 GLU A C 1
ATOM 603 O O . GLU A 1 78 ? -19.340 -13.611 9.644 1.00 64.44 78 GLU A O 1
ATOM 608 N N . GLU A 1 79 ? -19.223 -12.125 7.969 1.00 71.44 79 GLU A N 1
ATOM 609 C CA . GLU A 1 79 ? -19.195 -13.112 6.903 1.00 71.44 79 GLU A CA 1
ATOM 610 C C . GLU A 1 79 ? -17.833 -13.824 6.976 1.00 71.44 79 GLU A C 1
ATOM 612 O O . GLU A 1 79 ? -16.812 -13.163 7.202 1.00 71.44 79 GLU A O 1
ATOM 617 N N . PRO A 1 80 ? -17.792 -15.156 6.810 1.00 74.88 80 PRO A N 1
ATOM 618 C CA . PRO A 1 80 ? -16.545 -15.904 6.874 1.00 74.88 80 PRO A CA 1
ATOM 619 C C . PRO A 1 80 ? -15.522 -15.357 5.877 1.00 74.88 80 PRO A C 1
ATOM 621 O O . PRO A 1 80 ? -15.881 -14.974 4.760 1.00 74.88 80 PRO A O 1
ATOM 624 N N . LEU A 1 81 ? -14.246 -15.362 6.270 1.00 83.12 81 LEU A N 1
ATOM 625 C CA . LEU A 1 81 ? -13.157 -15.026 5.359 1.00 83.12 81 LEU A CA 1
ATOM 626 C C . LEU A 1 81 ? -13.170 -15.995 4.172 1.00 83.12 81 LEU A C 1
ATOM 628 O O . LEU A 1 81 ? -13.178 -17.215 4.345 1.00 83.12 81 LEU A O 1
ATOM 632 N N . GLY A 1 82 ? -13.204 -15.439 2.968 1.00 81.81 82 GLY A N 1
ATOM 633 C CA . GLY A 1 82 ? -13.056 -16.184 1.731 1.00 81.81 82 GLY A CA 1
ATOM 634 C C . 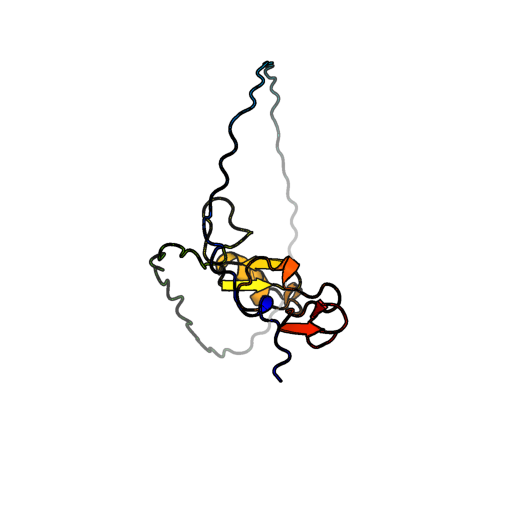GLY A 1 82 ? -11.581 -16.475 1.427 1.00 81.81 82 GLY A C 1
ATOM 635 O O . GLY A 1 82 ? -10.700 -15.783 1.931 1.00 81.81 82 GLY A O 1
ATOM 636 N N . PRO A 1 83 ? -11.294 -17.439 0.539 1.00 77.31 83 PRO A N 1
ATOM 637 C CA . PRO A 1 83 ? -9.925 -17.826 0.170 1.00 77.31 83 PRO A CA 1
ATOM 638 C C . PRO A 1 83 ? -9.107 -16.706 -0.498 1.00 77.31 83 PRO A C 1
ATOM 640 O O . PRO A 1 83 ? -7.890 -16.792 -0.584 1.00 77.31 83 PRO A O 1
ATOM 643 N N . ASN A 1 84 ? -9.764 -15.635 -0.956 1.00 81.31 84 ASN A N 1
ATOM 644 C CA . ASN A 1 84 ? -9.119 -14.488 -1.604 1.00 81.31 84 ASN A CA 1
ATOM 645 C C . ASN A 1 84 ? -9.047 -13.252 -0.695 1.00 81.31 84 ASN A C 1
ATOM 647 O O . ASN A 1 84 ? -8.668 -12.173 -1.157 1.00 81.31 84 ASN A O 1
ATOM 651 N N . ASP A 1 85 ? -9.480 -13.371 0.562 1.00 88.19 85 ASP A N 1
ATOM 652 C CA . ASP A 1 85 ? -9.489 -12.242 1.479 1.00 88.19 85 ASP A CA 1
ATOM 653 C C . ASP A 1 85 ? -8.091 -11.978 2.025 1.00 88.19 85 ASP A C 1
ATOM 655 O O . ASP A 1 85 ? -7.453 -12.835 2.633 1.00 88.19 85 ASP A O 1
ATOM 659 N N . VAL A 1 86 ? -7.643 -10.737 1.873 1.00 92.38 86 VAL A N 1
ATOM 660 C CA . VAL A 1 86 ? -6.457 -10.248 2.572 1.00 92.38 86 VAL A CA 1
ATOM 661 C C . VAL A 1 86 ? -6.833 -10.028 4.036 1.00 92.38 86 VAL A C 1
ATOM 663 O O . VAL A 1 86 ? -7.829 -9.363 4.336 1.00 92.38 86 VAL A O 1
ATOM 666 N N . VAL A 1 87 ? -6.046 -10.583 4.954 1.00 94.19 87 VAL A N 1
ATOM 667 C CA . VAL A 1 87 ? -6.251 -10.442 6.401 1.00 94.19 87 VAL A CA 1
ATOM 668 C C . VAL A 1 87 ? -5.497 -9.238 6.955 1.00 94.19 87 VAL A C 1
ATOM 670 O O . VAL A 1 87 ? -4.545 -8.742 6.359 1.00 94.19 87 VAL A O 1
ATOM 673 N N . CYS A 1 88 ? -5.949 -8.726 8.095 1.00 95.19 88 CYS A N 1
ATOM 674 C CA . CYS A 1 88 ? -5.242 -7.679 8.815 1.00 95.19 88 CYS A CA 1
ATOM 675 C C . CYS A 1 88 ? -4.046 -8.247 9.584 1.00 95.19 88 CYS A C 1
ATOM 677 O O . CYS A 1 88 ? -4.232 -9.097 10.453 1.00 95.19 88 CYS A O 1
ATOM 679 N N . ASP A 1 89 ? -2.856 -7.690 9.357 1.00 92.25 89 ASP A N 1
ATOM 680 C CA . ASP A 1 89 ? -1.614 -8.162 9.991 1.00 92.25 89 ASP A CA 1
ATOM 681 C C . ASP A 1 89 ? -1.458 -7.693 11.450 1.00 92.25 89 ASP A C 1
ATOM 683 O O . ASP A 1 89 ? -0.600 -8.168 12.185 1.00 92.25 89 ASP A O 1
ATOM 687 N N . SER A 1 90 ? -2.266 -6.721 11.886 1.00 94.00 90 SER A N 1
ATOM 688 C CA . SER A 1 90 ? -2.220 -6.164 13.250 1.00 94.00 90 SER A CA 1
ATOM 689 C C . SER A 1 90 ? -3.185 -6.853 14.223 1.00 94.00 90 SER A C 1
ATOM 691 O O . SER A 1 90 ? -3.185 -6.554 15.415 1.00 94.00 90 SER A O 1
ATOM 693 N N . CYS A 1 91 ? -4.038 -7.754 13.732 1.00 94.62 91 CYS A N 1
ATOM 694 C CA . CYS A 1 91 ? -4.938 -8.546 14.564 1.00 94.62 91 CYS A CA 1
ATOM 695 C C . CYS A 1 91 ? -4.187 -9.738 15.174 1.00 94.62 91 CYS A C 1
ATOM 697 O O . CYS A 1 91 ? -3.641 -10.551 14.439 1.00 94.62 91 CYS A O 1
ATOM 699 N N . ILE A 1 92 ? -4.195 -9.867 16.504 1.00 90.12 92 ILE A N 1
ATOM 700 C CA . ILE A 1 92 ? -3.471 -10.943 17.208 1.00 90.12 92 ILE A CA 1
ATOM 701 C C . ILE A 1 92 ? -4.356 -12.181 17.405 1.00 90.12 92 ILE A C 1
ATOM 703 O O . ILE A 1 92 ? -3.957 -13.291 17.074 1.00 90.12 92 ILE A O 1
ATOM 707 N N . GLU A 1 93 ? -5.559 -12.001 17.952 1.00 86.12 93 GLU A N 1
ATOM 708 C CA . GLU A 1 93 ? -6.409 -13.127 18.376 1.00 86.12 93 GLU A CA 1
ATOM 709 C C . GLU A 1 93 ? -7.473 -13.500 17.339 1.00 86.12 93 GLU A C 1
ATOM 711 O O . GLU A 1 93 ? -7.794 -14.671 17.158 1.00 86.12 93 GLU A O 1
ATOM 716 N N . SER A 1 94 ? -8.033 -12.499 16.655 1.00 88.44 94 SER A N 1
ATOM 717 C CA . SER A 1 94 ? -9.103 -12.672 15.669 1.00 88.44 94 SER A CA 1
ATOM 718 C C . SER A 1 94 ? -8.711 -11.994 14.354 1.00 88.44 94 SER A C 1
ATOM 720 O O . SER A 1 94 ? -8.851 -10.772 14.232 1.00 88.44 94 SER A O 1
ATOM 722 N N . PRO A 1 95 ? -8.178 -12.741 13.366 1.00 89.00 95 PRO A N 1
ATOM 723 C CA . PRO A 1 95 ? -7.843 -12.170 12.071 1.00 89.00 95 PRO A CA 1
ATOM 724 C C . PRO A 1 95 ? -9.122 -11.680 11.396 1.00 89.00 95 PRO A C 1
ATOM 726 O O . PRO A 1 95 ? -10.073 -12.432 11.192 1.00 89.00 95 PRO A O 1
ATOM 729 N N . ARG A 1 96 ? -9.145 -10.392 11.062 1.00 92.56 96 ARG A N 1
ATOM 730 C CA . ARG A 1 96 ? -10.257 -9.750 10.358 1.00 92.56 96 ARG A CA 1
ATOM 731 C C . ARG A 1 96 ? -9.860 -9.449 8.926 1.00 92.56 96 ARG A C 1
ATOM 733 O O . ARG A 1 96 ? -8.681 -9.227 8.647 1.00 92.56 96 ARG A O 1
ATOM 740 N N . ARG A 1 97 ? -10.851 -9.363 8.037 1.00 94.19 97 ARG A N 1
ATOM 741 C CA . ARG A 1 97 ? -10.647 -8.910 6.658 1.00 94.19 97 ARG A CA 1
ATOM 742 C C . ARG A 1 97 ? -10.016 -7.516 6.668 1.00 94.19 97 ARG A C 1
ATOM 744 O O . ARG A 1 97 ? -10.493 -6.609 7.357 1.00 94.19 97 ARG A O 1
ATOM 751 N N . ALA A 1 98 ? -8.941 -7.344 5.912 1.00 95.69 98 ALA A N 1
ATOM 752 C CA . ALA A 1 98 ? -8.362 -6.039 5.660 1.00 95.69 98 ALA A CA 1
ATOM 753 C C . ALA A 1 98 ? -9.262 -5.246 4.706 1.00 95.69 98 ALA A C 1
ATOM 755 O O . ALA A 1 98 ? -9.763 -5.770 3.715 1.00 95.69 98 ALA A O 1
ATOM 756 N N . LEU A 1 99 ? -9.452 -3.962 4.999 1.00 94.69 99 LEU A N 1
ATOM 757 C CA . LEU A 1 99 ? -10.198 -3.040 4.142 1.00 94.69 99 LEU A CA 1
ATOM 758 C C . LEU A 1 99 ? -9.276 -2.223 3.239 1.00 94.69 99 LEU A C 1
ATOM 760 O O . LEU A 1 99 ? -9.671 -1.836 2.139 1.00 94.69 99 LEU A O 1
ATOM 764 N N . LYS A 1 100 ? -8.050 -1.957 3.697 1.00 95.62 100 LYS A N 1
ATOM 765 C CA . LYS A 1 100 ? -7.018 -1.233 2.951 1.00 95.62 100 LYS A CA 1
ATOM 766 C C . LYS A 1 100 ? -5.638 -1.757 3.316 1.00 95.62 100 LYS A C 1
ATOM 768 O O . LYS A 1 100 ? -5.426 -2.191 4.448 1.00 95.62 100 LYS A O 1
ATOM 773 N N . SER A 1 101 ? -4.691 -1.606 2.398 1.00 95.94 101 SER A N 1
ATOM 774 C CA . SER A 1 101 ? -3.268 -1.751 2.705 1.00 95.94 101 SER A CA 1
ATOM 775 C C . SER A 1 101 ? -2.543 -0.420 2.560 1.00 95.94 101 SER A C 1
ATOM 777 O O . SER A 1 101 ? -2.884 0.403 1.711 1.00 95.94 101 SER A O 1
ATOM 779 N N . CYS A 1 102 ? -1.549 -0.192 3.412 1.00 96.25 102 CYS A N 1
ATOM 780 C CA . CYS A 1 102 ? -0.729 1.009 3.424 1.00 96.25 102 CYS A CA 1
ATOM 781 C C . CYS A 1 102 ? 0.607 0.737 2.731 1.00 96.25 102 CYS A C 1
ATOM 783 O O . CYS A 1 102 ? 1.429 0.001 3.269 1.00 96.25 102 CYS A O 1
ATOM 785 N N . LEU A 1 103 ? 0.860 1.361 1.578 1.00 94.50 103 LEU A N 1
ATOM 786 C CA . LEU A 1 103 ? 2.105 1.180 0.809 1.00 94.50 103 LEU A CA 1
ATOM 787 C C . LEU A 1 103 ? 3.339 1.761 1.510 1.00 94.50 103 LEU A C 1
ATOM 789 O O . LEU A 1 103 ? 4.471 1.418 1.180 1.00 94.50 103 LEU A O 1
ATOM 793 N N . THR A 1 104 ? 3.126 2.656 2.473 1.00 95.00 104 THR A N 1
ATOM 794 C CA . THR A 1 104 ? 4.200 3.241 3.278 1.00 95.00 104 THR A CA 1
ATOM 795 C C . THR A 1 104 ? 4.605 2.310 4.417 1.00 95.00 104 THR A C 1
ATOM 797 O O . THR A 1 104 ? 5.795 2.117 4.647 1.00 95.00 104 THR A O 1
ATOM 800 N N . CYS A 1 105 ? 3.628 1.719 5.111 1.00 95.19 105 CYS A N 1
ATOM 801 C CA . CYS A 1 105 ? 3.877 0.753 6.184 1.00 95.19 105 CYS A CA 1
ATOM 802 C C . CYS A 1 105 ? 4.177 -0.651 5.664 1.00 95.19 105 CYS A C 1
ATOM 804 O O . CYS A 1 105 ? 4.772 -1.425 6.398 1.00 95.19 105 CYS A O 1
ATOM 806 N N . LEU A 1 106 ? 3.754 -0.964 4.435 1.00 94.56 106 LEU A N 1
ATOM 807 C CA . LEU A 1 106 ? 3.730 -2.314 3.870 1.00 94.56 106 LEU A CA 1
ATOM 808 C C . LEU A 1 106 ? 2.887 -3.280 4.719 1.00 94.56 106 LEU A C 1
ATOM 810 O O . LEU A 1 106 ? 3.283 -4.409 4.971 1.00 94.56 106 LEU A O 1
ATOM 814 N N . VAL A 1 107 ? 1.714 -2.816 5.169 1.00 95.00 107 VAL A N 1
ATOM 815 C CA . VAL A 1 107 ? 0.820 -3.557 6.078 1.00 95.00 107 VAL A CA 1
ATOM 816 C C . VAL A 1 107 ? -0.643 -3.416 5.652 1.00 95.00 107 VAL A C 1
ATOM 818 O O . VAL A 1 107 ? -1.055 -2.354 5.171 1.00 95.00 107 VAL A O 1
ATOM 821 N N . SER A 1 108 ? -1.434 -4.469 5.861 1.00 96.19 108 SER A N 1
ATOM 822 C CA . SER A 1 108 ? -2.877 -4.525 5.617 1.00 96.19 108 SER A CA 1
ATOM 823 C C . SER A 1 108 ? -3.687 -4.364 6.910 1.00 96.19 108 SER A C 1
ATOM 825 O O . SER A 1 108 ? -3.425 -5.002 7.932 1.00 96.19 108 SER A O 1
ATOM 827 N N . TYR A 1 109 ? -4.714 -3.510 6.874 1.00 96.56 109 TYR A N 1
ATOM 828 C CA . TYR A 1 109 ? -5.481 -3.107 8.054 1.00 96.56 109 TYR A CA 1
ATOM 829 C C . TYR A 1 109 ? -6.979 -3.387 7.912 1.00 96.56 109 TYR A C 1
ATOM 831 O O . TYR A 1 109 ? -7.605 -3.031 6.911 1.00 96.56 109 TYR A O 1
ATOM 839 N N . CYS A 1 110 ? -7.577 -3.974 8.950 1.00 95.81 110 CYS A N 1
ATOM 840 C CA . CYS A 1 110 ? -9.025 -3.961 9.163 1.00 95.81 110 CYS A CA 1
ATOM 841 C C . CYS A 1 110 ? -9.480 -2.566 9.624 1.00 95.81 110 CYS A C 1
ATOM 843 O O . CYS A 1 110 ? -8.652 -1.729 9.982 1.00 95.81 110 CYS A O 1
ATOM 845 N N . GLU A 1 111 ? -10.789 -2.316 9.666 1.00 95.31 111 GLU A N 1
ATOM 846 C CA . GLU A 1 111 ? -11.359 -1.008 10.034 1.00 95.31 111 GLU A CA 1
ATOM 847 C C . GLU A 1 111 ? -10.771 -0.431 11.333 1.00 95.31 111 GLU A C 1
ATOM 849 O O . GLU A 1 111 ? -10.316 0.713 11.371 1.00 95.31 111 GLU A O 1
ATOM 854 N N . ALA A 1 112 ? -10.697 -1.250 12.385 1.00 95.62 112 ALA A N 1
ATOM 855 C CA . ALA A 1 112 ? -10.217 -0.820 13.692 1.00 95.62 112 ALA A CA 1
ATOM 856 C C . ALA A 1 112 ? -8.761 -0.328 13.662 1.00 95.62 112 ALA A C 1
ATOM 858 O O . ALA A 1 112 ? -8.465 0.701 14.269 1.00 95.62 112 ALA A O 1
ATOM 859 N N . HIS A 1 113 ? -7.884 -1.034 12.940 1.00 96.38 113 HIS A N 1
ATOM 860 C CA . HIS A 1 113 ? -6.464 -0.692 12.795 1.00 96.38 113 HIS A CA 1
ATOM 861 C C . HIS A 1 113 ? -6.195 0.324 11.677 1.00 96.38 113 HIS A C 1
ATOM 863 O O . HIS A 1 113 ? -5.126 0.932 11.637 1.00 96.38 113 HIS A O 1
ATOM 869 N N . LEU A 1 114 ? -7.171 0.551 10.796 1.00 96.81 114 LEU A N 1
ATOM 870 C CA . LEU A 1 114 ? -7.111 1.573 9.760 1.00 96.81 114 LEU A CA 1
ATOM 871 C C . LEU A 1 114 ? -7.439 2.967 10.311 1.00 96.81 114 LEU A C 1
ATOM 873 O O . LEU A 1 114 ? -6.873 3.945 9.832 1.00 96.81 114 LEU A O 1
ATOM 877 N N . ARG A 1 115 ? -8.294 3.080 11.338 1.00 96.69 115 ARG A N 1
ATOM 878 C CA . ARG A 1 115 ? -8.687 4.373 11.938 1.00 96.69 115 ARG A CA 1
ATOM 879 C C . ARG A 1 115 ? -7.519 5.321 12.240 1.00 96.69 115 ARG A C 1
ATOM 881 O O . ARG A 1 115 ? -7.594 6.464 11.796 1.00 96.69 115 ARG A O 1
ATOM 888 N N . PRO A 1 116 ? -6.406 4.892 12.875 1.00 96.50 116 PRO A N 1
ATOM 889 C CA . PRO A 1 116 ? -5.261 5.773 13.093 1.00 96.50 116 PRO A CA 1
ATOM 890 C C . PRO A 1 116 ? -4.721 6.392 11.801 1.00 96.50 116 PRO A C 1
ATOM 892 O O . PRO A 1 116 ? -4.356 7.561 11.811 1.00 96.50 116 PRO A O 1
ATOM 895 N N . HIS A 1 117 ? -4.714 5.654 10.687 1.00 96.62 117 HIS A N 1
ATOM 896 C CA . HIS A 1 117 ? -4.251 6.173 9.399 1.00 96.62 117 HIS A CA 1
ATOM 897 C C . HIS A 1 117 ? -5.168 7.260 8.826 1.00 96.62 117 HIS A C 1
ATOM 899 O O . HIS A 1 117 ? -4.699 8.127 8.096 1.00 96.62 117 HIS A O 1
ATOM 905 N N . LEU A 1 118 ? -6.462 7.208 9.146 1.00 95.12 118 LEU A N 1
ATOM 906 C CA . LEU A 1 118 ? -7.462 8.156 8.655 1.00 95.12 118 LEU A CA 1
ATOM 907 C C . LEU A 1 118 ? -7.583 9.390 9.558 1.00 95.12 118 LEU A C 1
ATOM 909 O O . LEU A 1 118 ? -7.788 10.497 9.070 1.00 95.12 118 LEU A O 1
ATOM 913 N N . GLU A 1 119 ? -7.462 9.201 10.870 1.00 95.88 119 GLU A N 1
ATOM 914 C CA . GLU A 1 119 ? -7.781 10.223 11.871 1.00 95.88 119 GLU A CA 1
ATOM 915 C C . GLU A 1 119 ? -6.551 11.009 12.343 1.00 95.88 119 GLU A C 1
ATOM 917 O O . GLU A 1 119 ? -6.659 12.188 12.685 1.00 95.88 119 GLU A O 1
ATOM 922 N N . ASN A 1 120 ? -5.369 10.384 12.389 1.00 96.56 120 ASN A N 1
ATOM 923 C CA . ASN A 1 120 ? -4.185 11.016 12.961 1.00 96.56 120 ASN A CA 1
ATOM 924 C C . ASN A 1 120 ? -3.347 11.718 11.874 1.00 96.56 120 ASN A C 1
ATOM 926 O O . ASN A 1 120 ? -2.881 11.067 10.934 1.00 96.56 120 ASN A O 1
ATOM 930 N N . PRO A 1 121 ? -3.060 13.029 12.025 1.00 95.31 121 PRO A N 1
ATOM 931 C CA . PRO A 1 121 ? -2.330 13.813 11.030 1.00 95.31 121 PRO A CA 1
ATOM 932 C C . PRO A 1 121 ? -0.936 13.265 10.703 1.00 95.31 121 PRO A C 1
ATOM 934 O O . PRO A 1 121 ? -0.436 13.481 9.602 1.00 95.31 121 PRO A O 1
ATOM 937 N N . LYS A 1 122 ? -0.317 12.503 11.617 1.00 95.75 122 LYS A N 1
ATOM 938 C CA . LYS A 1 122 ? 0.984 11.857 11.383 1.00 95.75 122 LYS A CA 1
ATOM 939 C C . LYS A 1 122 ? 0.966 10.878 10.206 1.00 95.75 122 LYS A C 1
ATOM 941 O O . LYS A 1 122 ? 2.009 10.663 9.599 1.00 95.75 122 LYS A O 1
ATOM 946 N N . PHE A 1 123 ? -0.194 10.316 9.876 1.00 95.69 123 PHE A N 1
ATOM 947 C CA . PHE A 1 123 ? -0.350 9.327 8.812 1.00 95.69 123 PHE A CA 1
ATOM 948 C C . PHE A 1 123 ? -0.976 9.900 7.535 1.00 95.69 123 PHE A C 1
ATOM 950 O O . PHE A 1 123 ? -1.214 9.154 6.597 1.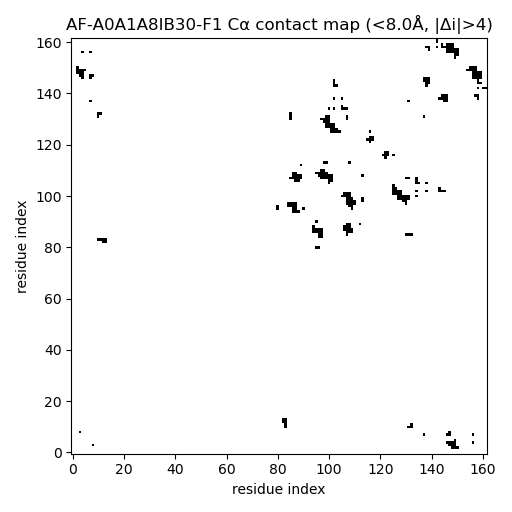00 95.69 123 PHE A O 1
ATOM 957 N N . GLN A 1 124 ? -1.193 11.216 7.431 1.00 92.88 124 GLN A N 1
ATOM 958 C CA . GLN A 1 124 ? -1.818 11.818 6.239 1.00 92.88 124 GLN A CA 1
ATOM 959 C C . GLN A 1 124 ? -1.030 11.599 4.941 1.00 92.88 124 GLN A C 1
ATOM 961 O O . GLN A 1 124 ? -1.615 11.565 3.864 1.00 92.88 124 GLN A O 1
ATOM 966 N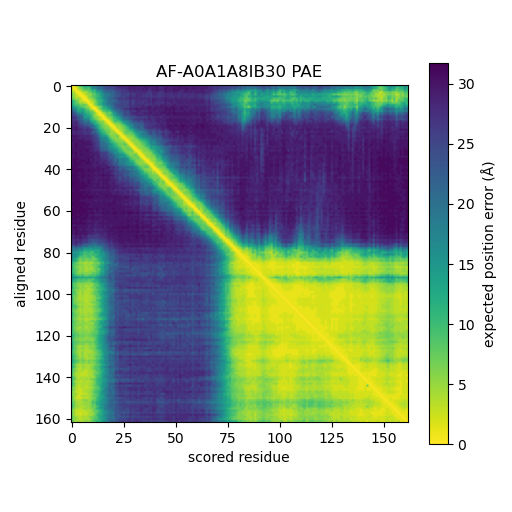 N . ASN A 1 125 ? 0.292 11.432 5.039 1.00 92.94 125 ASN A N 1
ATOM 967 C CA . ASN A 1 125 ? 1.150 11.136 3.889 1.00 92.94 125 ASN A CA 1
ATOM 968 C C . ASN A 1 125 ? 1.247 9.633 3.588 1.00 92.94 125 ASN A C 1
ATOM 970 O O . ASN A 1 125 ? 1.925 9.239 2.640 1.00 92.94 125 ASN A O 1
ATOM 974 N N . HIS A 1 126 ? 0.618 8.782 4.405 1.00 95.56 126 HIS A N 1
ATOM 975 C CA . HIS A 1 126 ? 0.574 7.354 4.138 1.00 95.56 126 HIS A CA 1
ATOM 976 C C . HIS A 1 126 ? -0.411 7.078 3.019 1.00 95.56 126 HIS A C 1
ATOM 978 O O . HIS A 1 126 ? -1.527 7.599 2.984 1.00 95.56 126 HIS A O 1
ATOM 984 N N . ARG A 1 127 ? -0.005 6.201 2.109 1.00 93.25 127 ARG A N 1
ATOM 985 C CA . ARG A 1 127 ? -0.836 5.862 0.970 1.00 93.25 127 ARG A CA 1
ATOM 986 C C . ARG A 1 127 ? -1.610 4.579 1.199 1.00 93.25 127 ARG A C 1
ATOM 988 O O . ARG A 1 127 ? -1.025 3.499 1.234 1.00 93.25 127 ARG A O 1
ATOM 995 N N . LEU A 1 128 ? -2.929 4.710 1.263 1.00 95.19 128 LEU A N 1
ATOM 996 C CA . LEU A 1 128 ? -3.859 3.595 1.383 1.00 95.19 128 LEU A CA 1
ATOM 997 C C . LEU A 1 128 ? -4.397 3.178 0.009 1.00 95.19 128 LEU A C 1
ATOM 999 O O . LEU A 1 128 ? -4.912 4.006 -0.742 1.00 95.19 128 LEU A O 1
ATOM 1003 N N . VAL A 1 129 ? -4.313 1.888 -0.302 1.00 93.81 129 VAL A N 1
ATOM 1004 C CA . VAL A 1 129 ? -4.846 1.264 -1.523 1.00 93.81 129 VAL A CA 1
ATOM 1005 C C . VAL A 1 129 ? -5.774 0.105 -1.170 1.00 93.81 129 VAL A C 1
ATOM 1007 O O . VAL A 1 129 ? -5.958 -0.207 0.009 1.00 93.81 129 VAL A O 1
ATOM 1010 N N . GLU A 1 130 ? -6.411 -0.502 -2.174 1.00 92.50 130 GLU A N 1
ATOM 1011 C CA . GLU A 1 130 ? -7.132 -1.763 -1.967 1.00 92.50 130 GLU A CA 1
ATOM 1012 C C . GLU A 1 130 ? -6.226 -2.808 -1.304 1.00 92.50 130 GLU A C 1
ATOM 1014 O O . GLU A 1 130 ? -5.010 -2.754 -1.497 1.00 92.50 130 GLU A O 1
ATOM 1019 N N . PRO A 1 131 ? -6.784 -3.724 -0.496 1.00 92.31 131 PRO A N 1
ATOM 1020 C CA . PRO A 1 131 ? -5.986 -4.731 0.176 1.00 92.31 131 PRO A CA 1
ATOM 1021 C C . PRO A 1 131 ? -5.138 -5.505 -0.829 1.00 92.31 131 PRO A C 1
ATOM 1023 O O . PRO A 1 131 ? -5.684 -6.044 -1.788 1.00 92.31 131 PRO A O 1
ATOM 1026 N N . LEU A 1 132 ? -3.826 -5.550 -0.619 1.00 88.50 132 LEU A N 1
ATOM 1027 C CA . LEU A 1 132 ? -2.900 -6.285 -1.475 1.00 88.50 132 LEU A CA 1
ATOM 1028 C C . LEU A 1 132 ? -2.395 -7.524 -0.744 1.00 88.50 132 LEU A C 1
ATOM 1030 O O . LEU A 1 132 ? -1.780 -7.412 0.316 1.00 88.50 132 LEU A O 1
ATOM 1034 N N . GLY A 1 133 ? -2.608 -8.697 -1.343 1.00 84.56 133 GLY A N 1
ATOM 1035 C CA . GLY A 1 133 ? -1.903 -9.912 -0.932 1.00 84.56 133 GLY 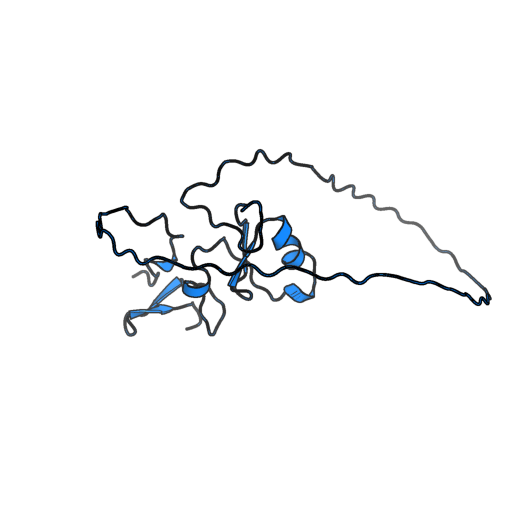A CA 1
ATOM 1036 C C . GLY A 1 133 ? -0.412 -9.782 -1.252 1.00 84.56 133 GLY A C 1
ATOM 1037 O O . GLY A 1 133 ? -0.060 -9.352 -2.353 1.00 84.56 133 GLY A O 1
ATOM 1038 N N . ASP A 1 134 ? 0.459 -10.144 -0.309 1.00 86.94 134 ASP A N 1
ATOM 1039 C CA . ASP A 1 134 ? 1.916 -9.959 -0.402 1.00 86.94 134 ASP A CA 1
ATOM 1040 C C . ASP A 1 134 ? 2.327 -8.505 -0.717 1.00 86.94 134 ASP A C 1
ATOM 1042 O O . ASP A 1 134 ? 3.071 -8.249 -1.671 1.00 86.94 134 ASP A O 1
ATOM 1046 N N . ILE A 1 135 ? 1.831 -7.531 0.057 1.00 91.25 135 ILE A N 1
ATOM 1047 C CA . ILE A 1 135 ? 2.051 -6.091 -0.183 1.00 91.25 135 ILE A CA 1
ATOM 1048 C C . ILE A 1 135 ? 3.522 -5.715 -0.420 1.00 91.25 135 ILE A C 1
ATOM 1050 O O . ILE A 1 135 ? 3.802 -4.917 -1.316 1.00 91.25 135 ILE A O 1
ATOM 1054 N N . GLU A 1 136 ? 4.465 -6.309 0.312 1.00 89.38 136 GLU A N 1
ATOM 1055 C CA . GLU A 1 136 ? 5.902 -6.058 0.140 1.00 89.38 136 GLU A CA 1
ATOM 1056 C C . GLU A 1 136 ? 6.374 -6.380 -1.283 1.00 89.38 136 GLU A C 1
ATOM 1058 O O . GLU A 1 136 ? 7.128 -5.620 -1.884 1.00 89.38 136 GLU A O 1
ATOM 1063 N N . ARG A 1 137 ? 5.865 -7.468 -1.872 1.00 88.56 137 ARG A N 1
ATOM 1064 C CA . ARG A 1 137 ? 6.243 -7.928 -3.216 1.00 88.56 137 ARG A CA 1
ATOM 1065 C C . ARG A 1 137 ? 5.531 -7.171 -4.334 1.00 88.56 137 ARG A C 1
ATOM 1067 O O . ARG A 1 137 ? 5.930 -7.275 -5.491 1.00 88.56 137 ARG A O 1
ATOM 1074 N N . ARG A 1 138 ? 4.452 -6.455 -4.012 1.00 89.94 138 ARG A N 1
ATOM 1075 C CA . ARG A 1 138 ? 3.617 -5.712 -4.973 1.00 89.94 138 ARG A CA 1
ATOM 1076 C C . ARG A 1 138 ? 3.812 -4.205 -4.909 1.00 89.94 138 ARG A C 1
ATOM 1078 O O . ARG A 1 138 ? 3.126 -3.478 -5.624 1.00 89.94 138 ARG A O 1
ATOM 1085 N N . THR A 1 139 ? 4.746 -3.742 -4.088 1.00 92.19 139 THR A N 1
ATOM 1086 C CA . THR A 1 139 ? 5.022 -2.322 -3.898 1.00 92.19 139 THR A CA 1
ATOM 1087 C C . THR A 1 139 ? 6.427 -2.009 -4.383 1.00 92.19 139 THR A C 1
ATOM 1089 O O . THR A 1 139 ? 7.389 -2.656 -3.987 1.00 92.19 139 THR A O 1
ATOM 1092 N N . CYS A 1 140 ? 6.563 -0.989 -5.227 1.00 92.75 140 CYS A N 1
ATOM 1093 C CA . CYS A 1 140 ? 7.867 -0.466 -5.607 1.00 92.75 140 CYS A CA 1
ATOM 1094 C C . CYS A 1 140 ? 8.608 0.036 -4.365 1.00 92.75 140 CYS A C 1
ATOM 1096 O O . CYS A 1 140 ? 8.118 0.911 -3.645 1.00 92.75 140 CYS A O 1
ATOM 1098 N N . GLU A 1 141 ? 9.816 -0.471 -4.142 1.00 90.81 141 GLU A N 1
ATOM 1099 C CA . GLU A 1 141 ? 10.631 -0.090 -2.992 1.00 90.81 141 GLU A CA 1
ATOM 1100 C C . GLU A 1 141 ? 11.048 1.383 -3.033 1.00 90.81 141 GLU A C 1
ATOM 1102 O O . GLU A 1 141 ? 11.067 2.032 -1.986 1.00 90.81 141 GLU A O 1
ATOM 1107 N N . SER A 1 142 ? 11.328 1.920 -4.222 1.00 91.62 142 SER A N 1
ATOM 1108 C CA . SER A 1 142 ? 11.801 3.295 -4.403 1.00 91.62 142 SER A CA 1
ATOM 1109 C C . SER A 1 142 ? 10.680 4.323 -4.289 1.00 91.62 142 SER A C 1
ATOM 1111 O O . SER A 1 142 ? 10.844 5.336 -3.615 1.00 91.62 142 SER A O 1
ATOM 1113 N N . HIS A 1 143 ? 9.532 4.060 -4.918 1.00 91.88 143 HIS A N 1
ATOM 1114 C CA . HIS A 1 143 ? 8.478 5.066 -5.070 1.00 91.88 143 HIS A CA 1
ATOM 1115 C C . HIS A 1 143 ? 7.254 4.820 -4.176 1.00 91.88 143 HIS A C 1
ATOM 1117 O O . HIS A 1 143 ? 6.417 5.706 -4.033 1.00 91.88 143 HIS A O 1
ATOM 1123 N N . LYS A 1 144 ? 7.126 3.638 -3.557 1.00 91.62 144 LYS A N 1
ATOM 1124 C CA . LYS A 1 144 ? 5.942 3.237 -2.770 1.00 91.62 144 LYS A CA 1
ATOM 1125 C C . LYS A 1 144 ? 4.631 3.327 -3.567 1.00 91.62 144 LYS A C 1
ATOM 1127 O O . LYS A 1 144 ? 3.580 3.699 -3.045 1.00 91.62 144 LYS A O 1
ATOM 1132 N N . TRP A 1 145 ? 4.709 2.962 -4.845 1.00 91.62 145 TRP A N 1
ATOM 1133 C CA . TRP A 1 145 ? 3.567 2.771 -5.741 1.00 91.62 145 TRP A CA 1
ATOM 1134 C C . TRP A 1 145 ? 3.334 1.282 -5.986 1.00 91.62 145 TRP A C 1
ATOM 1136 O O . TRP A 1 145 ? 4.301 0.514 -5.950 1.00 91.62 145 TRP A O 1
ATOM 1146 N N . PRO A 1 146 ? 2.094 0.863 -6.279 1.00 90.31 146 PRO A N 1
ATOM 1147 C CA . PRO A 1 146 ? 1.843 -0.493 -6.734 1.00 90.31 146 PRO A CA 1
ATOM 1148 C C . PRO A 1 146 ? 2.645 -0.787 -8.006 1.00 90.31 146 PRO A C 1
ATOM 1150 O O . PRO A 1 146 ? 2.822 0.073 -8.874 1.00 90.31 146 PRO A O 1
ATOM 1153 N N . LEU A 1 147 ? 3.152 -2.009 -8.106 1.00 91.06 147 LEU A N 1
ATOM 1154 C CA . LEU A 1 147 ? 3.738 -2.513 -9.339 1.00 91.06 147 LEU A CA 1
ATOM 1155 C C . LEU A 1 147 ? 2.588 -2.870 -10.280 1.00 91.06 147 LEU A C 1
ATOM 1157 O O . LEU A 1 147 ? 1.853 -3.812 -10.021 1.00 91.06 147 LEU A O 1
ATOM 1161 N N . GLU A 1 148 ? 2.396 -2.113 -11.354 1.00 89.31 148 GLU A N 1
ATOM 1162 C CA . GLU A 1 148 ? 1.262 -2.307 -12.277 1.00 89.31 148 GLU A CA 1
ATOM 1163 C C . GLU A 1 148 ? 1.717 -2.550 -13.713 1.00 89.31 148 GLU A C 1
ATOM 1165 O O . GLU A 1 148 ? 0.949 -3.058 -14.532 1.00 89.31 148 GLU A O 1
ATOM 1170 N N . LEU A 1 149 ? 2.974 -2.232 -14.022 1.00 90.12 149 LEU A N 1
ATOM 1171 C CA . LEU A 1 149 ? 3.540 -2.314 -15.360 1.00 90.12 149 LEU A CA 1
ATOM 1172 C C . LEU A 1 149 ? 4.579 -3.430 -15.446 1.00 90.12 149 LEU A C 1
ATOM 1174 O O . LEU A 1 149 ? 5.174 -3.804 -14.441 1.00 90.12 149 LEU A O 1
ATOM 1178 N N . PHE A 1 150 ? 4.812 -3.963 -16.645 1.00 91.12 150 PHE A N 1
ATOM 1179 C CA . PHE A 1 150 ? 5.870 -4.948 -16.891 1.00 91.12 150 PHE A CA 1
ATOM 1180 C C . PHE A 1 150 ? 6.947 -4.386 -17.820 1.00 91.12 150 PHE A C 1
ATOM 1182 O O . PHE A 1 150 ? 6.660 -4.000 -18.959 1.00 91.12 150 PHE A O 1
ATOM 1189 N N . CYS A 1 151 ? 8.195 -4.371 -17.352 1.00 90.88 151 CYS A N 1
ATOM 1190 C CA . CYS A 1 151 ? 9.343 -4.042 -18.184 1.00 90.88 151 CYS A CA 1
ATOM 1191 C C . CYS A 1 151 ? 9.796 -5.284 -18.956 1.00 90.88 151 CYS A C 1
ATOM 1193 O O . CYS A 1 151 ? 10.326 -6.230 -18.378 1.00 90.88 151 CYS A O 1
ATOM 1195 N N . SER A 1 152 ? 9.636 -5.285 -20.281 1.00 89.00 152 SER A N 1
ATOM 1196 C CA . SER A 1 152 ? 10.092 -6.406 -21.118 1.00 89.00 152 SER A CA 1
ATOM 1197 C C . SER A 1 152 ? 11.616 -6.509 -21.233 1.00 89.00 152 SER A C 1
ATOM 1199 O O . SER A 1 152 ? 12.107 -7.576 -21.584 1.00 89.00 152 SER A O 1
ATOM 1201 N N . ALA A 1 153 ? 12.352 -5.422 -20.976 1.00 90.25 153 ALA A N 1
ATOM 1202 C CA . ALA A 1 153 ? 13.814 -5.427 -21.011 1.00 90.25 153 ALA A CA 1
ATOM 1203 C C . ALA A 1 153 ? 14.404 -6.075 -19.750 1.00 90.25 153 ALA A C 1
ATOM 1205 O O . ALA A 1 153 ? 15.291 -6.916 -19.858 1.00 90.25 153 ALA A O 1
ATOM 1206 N N . ASP A 1 154 ? 13.860 -5.730 -18.580 1.00 89.75 154 ASP A N 1
ATOM 1207 C CA . ASP A 1 154 ? 14.345 -6.210 -17.279 1.00 89.75 154 ASP A CA 1
ATOM 1208 C C . ASP A 1 154 ? 13.601 -7.459 -16.776 1.00 89.75 154 ASP A C 1
ATOM 1210 O O . ASP A 1 154 ? 14.005 -8.077 -15.795 1.00 89.75 154 ASP A O 1
ATOM 1214 N N . GLY A 1 155 ? 12.500 -7.843 -17.432 1.00 88.50 155 GLY A N 1
ATOM 1215 C CA . GLY A 1 155 ? 11.693 -9.005 -17.056 1.00 88.50 155 GLY A CA 1
ATOM 1216 C C . GLY A 1 155 ? 11.003 -8.866 -15.694 1.00 88.50 155 GLY A C 1
ATOM 1217 O O . GLY A 1 155 ? 10.696 -9.875 -15.061 1.00 88.50 155 GLY A O 1
ATOM 1218 N N . SER A 1 156 ? 10.771 -7.638 -15.230 1.00 89.31 156 SER A N 1
ATOM 1219 C CA . SER A 1 156 ? 10.280 -7.328 -13.885 1.00 89.31 156 SER A CA 1
ATOM 1220 C C . SER A 1 156 ? 9.015 -6.467 -13.914 1.00 89.31 156 SER A C 1
ATOM 1222 O O . SER A 1 156 ? 8.734 -5.767 -14.894 1.00 89.31 156 SER A O 1
ATOM 1224 N N . CYS A 1 157 ? 8.225 -6.531 -12.835 1.00 90.50 157 CYS A N 1
ATOM 1225 C CA . CYS A 1 157 ? 7.098 -5.618 -12.654 1.00 90.50 157 CYS A CA 1
ATOM 1226 C C . CYS A 1 157 ? 7.578 -4.330 -11.984 1.00 90.50 157 CYS A C 1
ATOM 1228 O O . CYS A 1 157 ? 8.345 -4.362 -11.024 1.00 90.50 157 CYS A O 1
ATOM 1230 N N . ILE A 1 158 ? 7.133 -3.204 -12.529 1.00 92.31 158 ILE A N 1
ATOM 1231 C CA . ILE A 1 158 ? 7.569 -1.855 -12.186 1.00 92.31 158 ILE A CA 1
ATOM 1232 C C . ILE A 1 158 ? 6.345 -0.988 -11.861 1.00 92.31 158 ILE A C 1
ATOM 1234 O O . ILE A 1 158 ? 5.220 -1.294 -12.276 1.00 92.31 158 ILE A O 1
ATOM 1238 N N . CYS A 1 159 ? 6.540 0.090 -11.103 1.00 92.88 159 CYS A N 1
ATOM 1239 C CA . CYS A 1 159 ? 5.490 1.094 -10.931 1.00 92.88 159 CYS A CA 1
ATOM 1240 C C . CYS A 1 159 ? 5.490 2.101 -12.086 1.00 92.88 159 CYS A C 1
ATOM 1242 O O . CYS A 1 159 ? 6.388 2.095 -12.920 1.00 92.88 159 CYS A O 1
ATOM 1244 N N . GLN A 1 160 ? 4.509 3.001 -12.100 1.00 90.38 160 GLN A N 1
ATOM 1245 C CA . GLN A 1 160 ? 4.388 4.045 -13.121 1.00 90.38 160 GLN A CA 1
ATOM 1246 C C . GLN A 1 160 ? 5.585 5.013 -13.186 1.00 90.38 160 GLN A C 1
ATOM 1248 O O . GLN A 1 160 ? 5.853 5.557 -14.254 1.00 90.38 160 GLN A O 1
ATOM 1253 N N . ASP A 1 161 ? 6.295 5.197 -12.070 1.00 92.12 161 ASP A N 1
ATOM 1254 C CA . ASP A 1 161 ? 7.422 6.136 -11.956 1.00 92.12 161 ASP A CA 1
ATOM 1255 C C . ASP A 1 161 ? 8.805 5.476 -12.152 1.00 92.12 161 ASP A C 1
ATOM 1257 O O . ASP A 1 161 ? 9.830 6.141 -12.010 1.00 92.12 161 ASP A O 1
ATOM 1261 N N . CYS A 1 162 ? 8.848 4.168 -12.432 1.00 91.19 162 CYS A N 1
ATOM 1262 C CA . CYS A 1 162 ? 10.076 3.419 -12.726 1.00 91.19 162 CYS A CA 1
ATOM 1263 C C . CYS A 1 162 ? 10.366 3.417 -14.230 1.00 91.19 162 CYS A C 1
ATOM 1265 O O . CYS A 1 162 ? 11.557 3.558 -14.580 1.00 91.19 162 CYS A O 1
#

Nearest PDB structures (foldseek):
  6o5k-assembly1_A  TM=8.002E-01  e=3.751E-01  Mus musculus